Protein AF-A0A526TXB8-F1 (afdb_monomer_lite)

Secondary structure (DSSP, 8-state):
-HHHHHHHHHHHHHHHHS------PPPGGGEEEEEETTEEEEEE--TTT-HHHHHHHHHHHHTTTTTT----

Sequence (72 aa):
MQLKKLASFLVVLAGLVAVSVSAFAADPENTMIITLKDGDVTIALRPDLAPKHVEQIKKLVRQGAYDNVAFH

Foldseek 3Di:
DVVVVVVVVVVVVVVVVPPPPPDPDQDPLQWDWDQDPVGIDIDGHDCVVPVPVSVVVSVCVVVCVCPPDDDD

Radius of gyration: 23.15 Å; chains: 1; bounding box: 22×71×25 Å

Structure (mmCIF, N/CA/C/O backbone):
data_AF-A0A526TXB8-F1
#
_entry.id   AF-A0A526TXB8-F1
#
loop_
_atom_site.group_PDB
_atom_site.id
_atom_site.type_symbol
_atom_site.label_atom_id
_atom_site.label_alt_id
_atom_site.label_co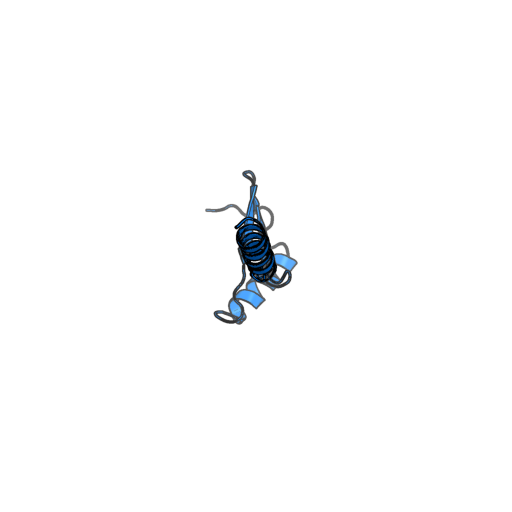mp_id
_atom_site.label_asym_id
_atom_site.label_entity_id
_atom_site.label_seq_id
_atom_site.pdbx_PDB_ins_code
_atom_site.Cartn_x
_atom_site.Cartn_y
_atom_site.Cartn_z
_atom_site.occupancy
_atom_site.B_iso_or_equiv
_atom_site.auth_seq_id
_atom_site.auth_comp_id
_atom_site.auth_asym_id
_atom_site.auth_atom_id
_atom_site.pdbx_PDB_model_num
ATOM 1 N N . MET A 1 1 ? -11.895 -60.547 7.483 1.00 58.03 1 MET A N 1
ATOM 2 C CA . MET A 1 1 ? -12.410 -59.288 6.881 1.00 58.03 1 MET A CA 1
ATOM 3 C C . MET A 1 1 ? -12.002 -58.004 7.615 1.00 58.03 1 MET A C 1
ATOM 5 O O . MET A 1 1 ? -12.036 -56.961 6.979 1.00 58.03 1 MET A O 1
ATOM 9 N N . GLN A 1 2 ? -11.590 -58.040 8.892 1.00 60.34 2 GLN A N 1
ATOM 10 C CA . GLN A 1 2 ? -11.273 -56.822 9.665 1.00 60.34 2 GLN A CA 1
ATOM 11 C C . GLN A 1 2 ? -9.896 -56.203 9.348 1.00 60.34 2 GLN A C 1
ATOM 13 O O . GLN A 1 2 ? -9.752 -54.986 9.370 1.00 60.34 2 GLN A O 1
ATOM 18 N N . LEU A 1 3 ? -8.904 -57.014 8.956 1.00 60.16 3 LEU A N 1
ATOM 19 C CA . LEU A 1 3 ? -7.547 -56.529 8.658 1.00 60.16 3 LEU A CA 1
ATOM 20 C C . LEU A 1 3 ? -7.479 -55.667 7.382 1.00 60.16 3 LEU A C 1
ATOM 22 O O . LEU A 1 3 ? -6.749 -54.685 7.332 1.00 60.16 3 LEU A O 1
ATOM 26 N N . LYS A 1 4 ? -8.310 -55.980 6.374 1.00 56.66 4 LYS A N 1
ATOM 27 C CA . LYS A 1 4 ? -8.434 -55.179 5.141 1.00 56.66 4 LYS A CA 1
ATOM 28 C C . LYS A 1 4 ? -9.103 -53.819 5.401 1.00 56.66 4 LYS A C 1
ATOM 30 O O . LYS A 1 4 ? -8.751 -52.842 4.752 1.00 56.66 4 LYS A O 1
ATOM 35 N N . LYS A 1 5 ? -10.023 -53.748 6.378 1.00 54.97 5 LYS A N 1
ATOM 36 C CA . LYS A 1 5 ? -10.663 -52.496 6.820 1.00 54.97 5 LYS A CA 1
ATOM 37 C C . LYS A 1 5 ? -9.689 -51.607 7.600 1.00 54.97 5 LYS A C 1
ATOM 39 O O . LYS A 1 5 ? -9.656 -50.412 7.338 1.00 54.97 5 LYS A O 1
ATOM 44 N N . LEU A 1 6 ? -8.854 -52.188 8.474 1.00 61.03 6 LEU A N 1
ATOM 45 C CA . LEU A 1 6 ? -7.781 -51.458 9.169 1.00 61.03 6 LEU A CA 1
ATOM 46 C C . LEU A 1 6 ? -6.722 -50.918 8.199 1.00 61.03 6 LEU A C 1
ATOM 48 O O . LEU A 1 6 ? -6.339 -49.758 8.303 1.00 61.03 6 LEU A O 1
ATOM 52 N N . ALA A 1 7 ? -6.287 -51.730 7.231 1.00 63.16 7 ALA A N 1
ATOM 53 C CA . ALA A 1 7 ? -5.329 -51.296 6.216 1.00 63.16 7 ALA A CA 1
ATOM 54 C C . ALA A 1 7 ? -5.893 -50.156 5.351 1.00 63.16 7 ALA A C 1
ATOM 56 O O . ALA A 1 7 ? -5.201 -49.176 5.098 1.00 63.16 7 ALA A O 1
ATOM 57 N N . SER A 1 8 ? -7.174 -50.233 4.970 1.00 61.47 8 SER A N 1
ATOM 58 C CA . SER A 1 8 ? -7.846 -49.148 4.247 1.00 61.47 8 SER A CA 1
ATOM 59 C C . SER A 1 8 ? -7.969 -47.866 5.082 1.00 61.47 8 SER A C 1
ATOM 61 O O . SER A 1 8 ? -7.877 -46.778 4.525 1.00 61.47 8 SER A O 1
ATOM 63 N N . PHE A 1 9 ? -8.133 -47.974 6.405 1.00 60.69 9 PHE A N 1
ATOM 64 C CA . PHE A 1 9 ? -8.142 -46.826 7.320 1.00 60.69 9 PHE A CA 1
ATOM 65 C C . PHE A 1 9 ? -6.763 -46.162 7.423 1.00 60.69 9 PHE A C 1
ATOM 67 O O . PHE A 1 9 ? -6.658 -44.938 7.437 1.00 60.69 9 PHE A O 1
ATOM 74 N N . LEU A 1 10 ? -5.701 -46.971 7.435 1.00 61.41 10 LEU A N 1
ATOM 75 C CA . LEU A 1 10 ? -4.319 -46.497 7.493 1.00 61.41 10 LEU A CA 1
ATOM 76 C C . LEU A 1 10 ? -3.906 -45.771 6.201 1.00 61.41 10 LEU A C 1
ATOM 78 O O . LEU A 1 10 ? -3.211 -44.762 6.257 1.00 61.41 10 LEU A O 1
ATOM 82 N N . VAL A 1 11 ? -4.387 -46.246 5.046 1.00 64.94 11 VAL A N 1
ATOM 83 C CA . VAL A 1 11 ? -4.155 -45.609 3.737 1.00 64.94 11 VAL A CA 1
ATOM 84 C C . VAL A 1 11 ? -4.879 -44.261 3.628 1.00 64.94 11 VAL A C 1
ATOM 86 O O . VAL A 1 11 ? -4.296 -43.298 3.137 1.00 64.94 11 VAL A O 1
ATOM 89 N N . VAL A 1 12 ? -6.113 -44.152 4.134 1.00 65.25 12 VAL A N 1
ATOM 90 C CA . VAL A 1 12 ? -6.862 -42.880 4.154 1.00 65.25 12 VAL A CA 1
ATOM 91 C C . VAL A 1 12 ? -6.221 -41.867 5.111 1.00 65.25 12 VAL A C 1
ATOM 93 O O . VAL A 1 12 ? -6.097 -40.694 4.764 1.00 65.25 12 VAL A O 1
ATOM 96 N N . LEU A 1 13 ? -5.749 -42.312 6.282 1.00 63.44 13 LEU A N 1
ATOM 97 C CA . LEU A 1 13 ? -5.069 -41.446 7.250 1.00 63.44 13 LEU A CA 1
ATOM 98 C C . LEU A 1 13 ? -3.712 -40.944 6.728 1.00 63.44 13 LEU A C 1
ATOM 100 O O . LEU A 1 13 ? -3.398 -39.767 6.879 1.00 63.44 13 LEU A O 1
ATOM 104 N N . ALA A 1 14 ? -2.935 -41.802 6.059 1.00 61.50 14 ALA A N 1
ATOM 105 C CA . ALA A 1 14 ? -1.681 -41.405 5.418 1.00 61.50 14 ALA A CA 1
ATOM 106 C C . ALA A 1 14 ? -1.904 -40.428 4.247 1.00 61.50 14 ALA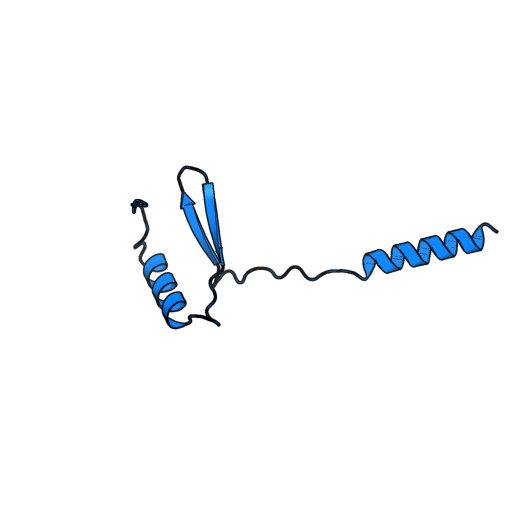 A C 1
ATOM 108 O O . ALA A 1 14 ? -1.122 -39.497 4.066 1.00 61.50 14 ALA A O 1
ATOM 109 N N . GLY A 1 15 ? -2.997 -40.595 3.491 1.00 61.69 15 GLY A N 1
ATOM 110 C CA . GLY A 1 15 ? -3.386 -39.670 2.425 1.00 61.69 15 GLY A CA 1
ATOM 111 C C . GLY A 1 15 ? -3.749 -38.269 2.930 1.00 61.69 15 GLY A C 1
ATOM 112 O O . GLY A 1 15 ? -3.435 -37.289 2.261 1.00 61.69 15 GLY A O 1
ATOM 113 N N . LEU A 1 16 ? -4.345 -38.152 4.123 1.00 60.09 16 LEU A N 1
ATOM 114 C CA . LEU A 1 16 ? -4.723 -36.859 4.711 1.00 60.09 16 LEU A CA 1
ATOM 115 C C . LEU A 1 16 ? -3.513 -36.047 5.213 1.00 60.09 16 LEU A C 1
ATOM 117 O O . LEU A 1 16 ? -3.544 -34.821 5.183 1.00 60.09 16 LEU A O 1
ATOM 121 N N . VAL A 1 17 ? -2.440 -36.719 5.644 1.00 61.00 17 VAL A N 1
ATOM 122 C CA . VAL A 1 17 ? -1.202 -36.070 6.125 1.00 61.00 17 VAL A CA 1
ATOM 123 C C . VAL A 1 17 ? -0.345 -35.535 4.969 1.00 61.00 17 VAL A C 1
ATOM 125 O O . VAL A 1 17 ? 0.389 -34.568 5.145 1.00 61.00 17 VAL A O 1
ATOM 128 N N . ALA A 1 18 ? -0.450 -36.122 3.773 1.00 60.97 18 ALA A N 1
ATOM 129 C CA . ALA A 1 18 ? 0.380 -35.758 2.623 1.00 60.97 18 ALA A CA 1
ATOM 130 C C . ALA A 1 18 ? -0.113 -34.524 1.838 1.00 60.97 18 ALA A C 1
ATOM 132 O O . ALA A 1 18 ? 0.616 -34.013 0.990 1.00 60.97 18 ALA A O 1
ATOM 133 N N . VAL A 1 19 ? -1.323 -34.019 2.107 1.00 60.41 19 VAL A N 1
ATOM 134 C CA . VAL A 1 19 ? -1.873 -32.821 1.446 1.00 60.41 19 VAL A CA 1
ATOM 135 C C . VAL A 1 19 ? -1.669 -31.596 2.338 1.00 60.41 19 VAL A C 1
ATOM 137 O O . VAL A 1 19 ? -2.611 -30.912 2.734 1.00 60.41 19 VAL A O 1
ATOM 140 N N . SER A 1 20 ? -0.415 -31.301 2.677 1.00 65.94 20 SER A N 1
ATOM 141 C CA . SER A 1 20 ? -0.058 -29.990 3.213 1.00 65.94 20 SER A CA 1
ATOM 142 C C . SER A 1 20 ? -0.093 -28.984 2.062 1.00 65.94 20 SER A C 1
ATOM 144 O O . SER A 1 20 ? 0.889 -28.806 1.340 1.00 65.94 20 SER A O 1
ATOM 146 N N . VAL A 1 21 ? -1.246 -28.354 1.846 1.00 65.06 21 VAL A N 1
ATOM 147 C CA . VAL A 1 21 ? -1.327 -27.181 0.974 1.00 65.06 21 VAL A CA 1
ATOM 148 C C . VAL A 1 21 ? -0.502 -26.088 1.644 1.00 65.06 21 VAL A C 1
ATOM 150 O O . VAL A 1 21 ? -0.889 -25.575 2.693 1.00 65.06 21 VAL A O 1
ATOM 153 N N . SER A 1 22 ? 0.664 -25.774 1.079 1.00 67.69 22 SER A N 1
ATOM 154 C CA . SER A 1 22 ? 1.492 -24.667 1.551 1.00 67.69 22 SER A CA 1
ATOM 155 C C . SER A 1 22 ? 0.668 -23.385 1.508 1.00 67.69 22 SER A C 1
ATOM 157 O O . SER A 1 22 ? 0.307 -22.906 0.433 1.00 67.69 22 SER A O 1
ATOM 159 N N . ALA A 1 23 ? 0.347 -22.838 2.678 1.00 66.50 23 ALA A N 1
ATOM 160 C CA . ALA A 1 23 ? -0.237 -21.513 2.766 1.00 66.50 23 ALA A CA 1
ATOM 161 C C . ALA A 1 23 ? 0.807 -20.509 2.258 1.00 66.50 23 ALA A C 1
ATOM 163 O O . ALA A 1 23 ? 1.905 -20.418 2.808 1.00 66.50 23 ALA A O 1
ATOM 164 N N . PHE A 1 24 ? 0.482 -19.774 1.195 1.00 66.12 24 PHE A N 1
ATOM 165 C CA . PHE A 1 24 ? 1.302 -18.651 0.754 1.00 66.12 24 PHE A CA 1
ATOM 166 C C . PHE A 1 24 ? 1.152 -17.528 1.780 1.00 66.12 24 PHE A C 1
ATOM 168 O O . PHE A 1 24 ? 0.172 -16.784 1.762 1.00 66.12 24 PHE A O 1
ATOM 175 N N . ALA A 1 25 ? 2.104 -17.437 2.708 1.00 69.62 25 ALA A N 1
ATOM 176 C CA . ALA A 1 25 ? 2.212 -16.282 3.584 1.00 69.62 25 ALA A CA 1
ATOM 177 C C . ALA A 1 25 ? 2.509 -15.044 2.727 1.00 69.62 25 ALA A C 1
ATOM 179 O O . ALA A 1 25 ? 3.377 -15.084 1.851 1.00 69.62 25 ALA A O 1
ATOM 180 N N . ALA A 1 26 ? 1.772 -13.959 2.960 1.00 77.19 26 ALA A N 1
ATOM 181 C CA . ALA A 1 26 ? 2.067 -12.690 2.315 1.00 77.19 26 ALA A CA 1
ATOM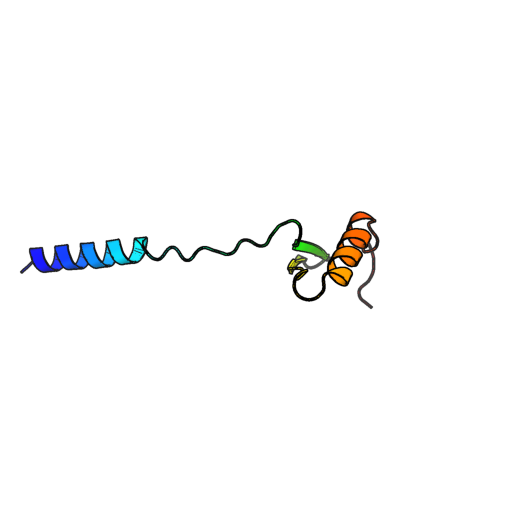 182 C C . ALA A 1 26 ? 3.441 -12.196 2.786 1.00 77.19 26 ALA A C 1
ATOM 184 O O . ALA A 1 26 ? 3.755 -12.262 3.975 1.00 77.19 26 ALA A O 1
ATOM 185 N N . ASP A 1 27 ? 4.260 -11.719 1.850 1.00 88.00 27 ASP A N 1
ATOM 186 C CA . ASP A 1 27 ? 5.541 -11.095 2.169 1.00 88.00 27 ASP A CA 1
ATOM 187 C C . ASP A 1 27 ? 5.284 -9.846 3.034 1.00 88.00 27 ASP A C 1
ATOM 189 O O . ASP A 1 27 ? 4.586 -8.932 2.570 1.00 88.00 27 ASP A O 1
ATOM 193 N N . PRO A 1 28 ? 5.818 -9.776 4.269 1.00 90.88 28 PRO A N 1
ATOM 194 C CA . PRO A 1 28 ? 5.618 -8.631 5.149 1.00 90.88 28 PRO A CA 1
ATOM 195 C C . PRO A 1 28 ? 6.057 -7.308 4.517 1.00 90.88 28 PRO A C 1
ATOM 197 O O . PRO A 1 28 ? 5.386 -6.297 4.695 1.00 90.88 28 PRO A O 1
ATOM 200 N N . GLU A 1 29 ? 7.120 -7.307 3.704 1.00 93.31 29 GLU A N 1
ATOM 201 C CA . GLU A 1 29 ? 7.583 -6.090 3.028 1.00 93.31 29 GLU A CA 1
ATOM 202 C C . GLU A 1 29 ? 6.612 -5.616 1.947 1.00 93.31 29 GLU A C 1
ATOM 204 O O . GLU A 1 29 ? 6.633 -4.446 1.565 1.00 93.31 29 GLU A O 1
ATOM 209 N N . ASN A 1 30 ? 5.773 -6.508 1.426 1.00 96.00 30 ASN A N 1
ATOM 210 C CA . ASN A 1 30 ? 4.732 -6.216 0.448 1.00 96.00 30 ASN A CA 1
ATOM 211 C C . ASN A 1 30 ? 3.332 -6.297 1.069 1.00 96.00 30 ASN A C 1
ATOM 213 O O . ASN A 1 30 ? 2.351 -6.479 0.352 1.00 96.00 30 ASN A O 1
ATOM 217 N N . THR A 1 31 ? 3.226 -6.124 2.386 1.00 96.25 31 THR A N 1
ATOM 218 C CA . THR A 1 31 ? 1.950 -6.077 3.100 1.00 96.25 31 THR A CA 1
ATOM 219 C C . THR A 1 31 ? 1.808 -4.727 3.793 1.00 96.25 31 THR A C 1
ATOM 221 O O . THR A 1 31 ? 2.664 -4.319 4.570 1.00 96.25 31 THR A O 1
ATOM 224 N N . MET A 1 32 ? 0.722 -4.017 3.499 1.00 95.81 32 MET A N 1
ATOM 225 C CA . MET A 1 32 ? 0.377 -2.745 4.132 1.00 95.81 32 MET A CA 1
ATOM 226 C C . MET A 1 32 ? -0.854 -2.941 5.010 1.00 95.81 32 MET A C 1
ATOM 228 O O . MET A 1 32 ? -1.815 -3.583 4.588 1.00 95.81 32 MET A O 1
ATOM 232 N N . ILE A 1 33 ? -0.839 -2.375 6.213 1.00 97.12 33 ILE A N 1
ATOM 233 C CA . ILE A 1 33 ? -1.986 -2.380 7.122 1.00 97.12 33 ILE A CA 1
ATOM 234 C C . ILE A 1 33 ? -2.471 -0.943 7.258 1.00 97.12 33 ILE A C 1
ATOM 236 O O . ILE A 1 33 ? -1.687 -0.056 7.589 1.00 97.12 33 ILE A O 1
ATOM 240 N N . ILE A 1 34 ? -3.753 -0.720 6.980 1.00 97.50 34 ILE A N 1
ATOM 241 C CA . ILE A 1 34 ? -4.428 0.545 7.258 1.00 97.50 34 ILE A CA 1
ATOM 242 C C . ILE A 1 34 ? -5.326 0.327 8.472 1.00 97.50 34 ILE A C 1
ATOM 244 O O . ILE A 1 34 ? -6.294 -0.426 8.385 1.00 97.50 34 ILE A O 1
ATOM 248 N N . THR A 1 35 ? -5.031 1.000 9.580 1.00 97.38 35 THR A N 1
ATOM 249 C CA . THR A 1 35 ? -5.883 0.963 10.773 1.00 97.38 35 THR A CA 1
ATOM 250 C C . THR A 1 35 ? -6.969 2.023 10.663 1.00 97.38 35 THR A C 1
ATOM 252 O O . THR A 1 35 ? -6.692 3.223 10.638 1.00 97.38 35 THR A O 1
ATOM 255 N N . LEU A 1 36 ? -8.220 1.575 10.586 1.00 96.25 36 LEU A N 1
ATOM 256 C CA . LEU A 1 36 ? -9.407 2.422 10.590 1.00 96.25 36 LEU A CA 1
ATOM 257 C C . LEU A 1 36 ? -10.107 2.326 11.947 1.00 96.25 36 LEU A C 1
ATOM 259 O O . LEU A 1 36 ? -9.879 1.402 12.725 1.00 96.25 36 LEU A O 1
ATOM 263 N N . LYS A 1 37 ? -11.035 3.250 12.209 1.00 95.12 37 LYS A N 1
ATOM 264 C CA . LYS A 1 37 ? -11.873 3.225 13.422 1.00 95.12 37 LYS A CA 1
ATOM 265 C C . LYS A 1 37 ? -12.659 1.913 13.590 1.00 95.12 37 LYS A C 1
ATOM 267 O O . LYS A 1 37 ? -12.919 1.501 14.713 1.00 95.12 37 LYS A O 1
ATOM 272 N N . ASP A 1 38 ? -13.024 1.283 12.472 1.00 95.56 38 ASP A N 1
ATOM 273 C CA . ASP A 1 38 ? -13.862 0.081 12.429 1.00 95.56 38 ASP A CA 1
ATOM 274 C C . ASP A 1 38 ? -13.030 -1.207 12.266 1.00 95.56 38 ASP A C 1
ATOM 276 O O . ASP A 1 38 ? -13.594 -2.297 12.178 1.00 9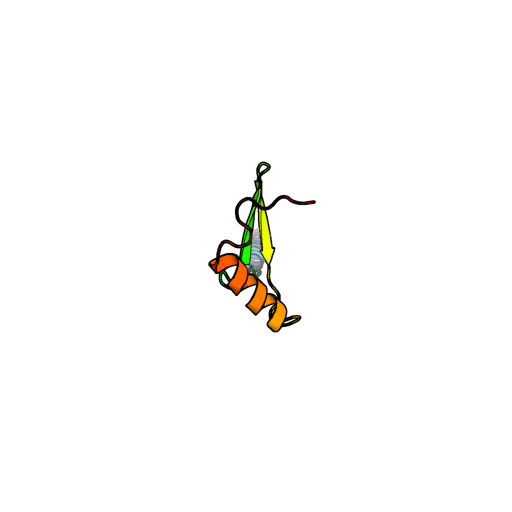5.56 38 ASP A O 1
ATOM 280 N N . GLY A 1 39 ? -11.694 -1.100 12.231 1.00 96.94 39 GLY A N 1
ATOM 281 C CA . GLY A 1 39 ? -10.779 -2.237 12.143 1.00 96.94 39 GLY A CA 1
ATOM 282 C C . GLY A 1 39 ? -9.642 -2.054 11.140 1.00 96.94 39 GLY A C 1
ATOM 283 O O . GLY A 1 39 ? -9.517 -1.025 10.473 1.00 96.94 39 GLY A O 1
ATOM 284 N N . ASP A 1 40 ? -8.811 -3.087 11.036 1.00 98.00 40 ASP A N 1
ATOM 285 C CA . ASP A 1 40 ? -7.651 -3.099 10.152 1.00 98.00 40 ASP A CA 1
ATOM 286 C C . ASP A 1 40 ? -8.010 -3.598 8.749 1.00 98.00 40 ASP A C 1
ATOM 288 O O . ASP A 1 40 ? -8.682 -4.616 8.570 1.00 98.00 40 ASP A O 1
ATOM 292 N N . VAL A 1 41 ? -7.489 -2.906 7.738 1.00 96.94 41 VAL A N 1
ATOM 293 C CA . VAL A 1 41 ? -7.521 -3.331 6.339 1.00 96.94 41 VAL A CA 1
ATOM 294 C C . VAL A 1 41 ? -6.120 -3.778 5.944 1.00 96.94 41 VAL A C 1
ATOM 296 O O . VAL A 1 41 ? -5.195 -2.970 5.853 1.00 96.94 41 VAL A O 1
ATOM 299 N N . THR A 1 42 ? -5.955 -5.076 5.697 1.00 96.50 42 THR A N 1
ATOM 300 C CA . THR A 1 42 ? -4.694 -5.653 5.216 1.00 96.50 42 THR A CA 1
ATOM 301 C C . THR A 1 42 ? -4.673 -5.683 3.690 1.00 96.50 42 THR A C 1
ATOM 303 O O . THR A 1 42 ? -5.553 -6.262 3.056 1.00 96.50 42 THR A O 1
ATOM 306 N N . ILE A 1 43 ? -3.651 -5.075 3.091 1.00 96.25 43 ILE A N 1
ATOM 307 C CA . ILE A 1 43 ? -3.497 -4.929 1.643 1.00 96.25 43 ILE A CA 1
ATOM 308 C C . ILE A 1 43 ? -2.212 -5.625 1.199 1.00 96.25 43 ILE A C 1
ATOM 310 O O . ILE A 1 43 ? -1.118 -5.278 1.645 1.00 96.25 43 ILE A O 1
ATOM 314 N N . ALA A 1 44 ? -2.344 -6.573 0.270 1.00 96.00 44 ALA A N 1
ATOM 315 C CA . ALA A 1 44 ? -1.215 -7.200 -0.408 1.00 96.00 44 ALA A CA 1
ATOM 316 C C . ALA A 1 44 ? -0.778 -6.353 -1.617 1.00 96.00 44 ALA A C 1
ATOM 318 O O . ALA A 1 44 ? -1.546 -6.132 -2.555 1.00 96.00 44 ALA A O 1
ATOM 319 N N . LEU A 1 45 ? 0.468 -5.888 -1.601 1.00 96.88 45 LEU A N 1
ATOM 320 C CA . LEU A 1 45 ? 1.089 -5.105 -2.665 1.00 96.88 45 LEU A CA 1
ATOM 321 C C . LEU A 1 45 ? 1.666 -6.036 -3.741 1.00 96.88 45 LEU A C 1
ATOM 323 O O . LEU A 1 45 ? 2.264 -7.066 -3.438 1.00 96.88 45 LEU A O 1
ATOM 327 N N . ARG A 1 46 ? 1.507 -5.662 -5.015 1.00 96.19 46 ARG A N 1
ATOM 328 C CA . ARG A 1 46 ? 1.921 -6.467 -6.180 1.00 96.19 46 ARG A CA 1
ATOM 329 C C . ARG A 1 46 ? 3.035 -5.780 -6.977 1.00 96.19 46 ARG A C 1
ATOM 331 O O . ARG A 1 46 ? 2.755 -5.161 -8.010 1.00 96.19 46 ARG A O 1
ATOM 338 N N . PRO A 1 47 ? 4.298 -5.832 -6.503 1.00 96.75 47 PRO A N 1
ATOM 339 C CA . PRO A 1 47 ? 5.424 -5.193 -7.191 1.00 96.75 47 PRO A CA 1
ATOM 340 C C . PRO A 1 47 ? 5.697 -5.806 -8.567 1.00 96.75 47 PRO A C 1
ATOM 342 O O . PRO A 1 47 ? 6.277 -5.151 -9.423 1.00 96.75 47 PRO A O 1
ATOM 345 N N . ASP A 1 48 ? 5.243 -7.034 -8.799 1.00 96.75 48 ASP A N 1
ATOM 346 C CA . ASP A 1 48 ? 5.311 -7.726 -10.082 1.00 96.75 48 ASP A CA 1
ATOM 347 C C . ASP A 1 48 ? 4.394 -7.111 -11.153 1.00 96.75 48 ASP A C 1
ATOM 349 O O . ASP A 1 48 ? 4.704 -7.187 -12.338 1.00 96.75 48 ASP A O 1
ATOM 353 N N . LEU A 1 49 ? 3.293 -6.467 -10.749 1.00 97.69 49 LEU A N 1
ATOM 354 C CA . LEU A 1 49 ? 2.367 -5.796 -11.666 1.00 97.69 49 LEU A CA 1
ATOM 355 C C . LEU A 1 49 ? 2.646 -4.294 -11.779 1.00 97.69 49 LEU A C 1
ATOM 357 O O . LEU A 1 49 ? 2.512 -3.714 -12.855 1.00 97.69 49 LEU A O 1
ATOM 361 N N . ALA A 1 50 ? 3.015 -3.647 -10.670 1.00 97.69 50 ALA A N 1
ATOM 362 C CA . ALA A 1 50 ? 3.167 -2.196 -10.606 1.00 97.69 50 ALA A CA 1
ATOM 363 C C . ALA A 1 50 ? 4.345 -1.772 -9.704 1.00 97.69 50 ALA A C 1
ATOM 365 O O . ALA A 1 50 ? 4.130 -1.132 -8.670 1.00 97.69 50 ALA A O 1
ATOM 366 N N . PRO A 1 51 ? 5.601 -2.061 -10.092 1.00 97.62 51 PRO A N 1
ATOM 367 C CA . PRO A 1 51 ? 6.768 -1.890 -9.219 1.00 97.62 51 PRO A CA 1
ATOM 368 C C . PRO A 1 51 ? 6.932 -0.448 -8.725 1.00 97.62 51 PRO A C 1
ATOM 370 O O . PRO A 1 51 ? 7.065 -0.209 -7.528 1.00 97.62 51 PRO A O 1
ATOM 373 N N . LYS A 1 52 ? 6.796 0.533 -9.627 1.00 98.50 52 LYS A N 1
ATOM 374 C CA . LYS A 1 52 ? 6.926 1.961 -9.290 1.00 98.50 52 LYS A CA 1
ATOM 375 C C . LYS A 1 52 ? 5.837 2.460 -8.336 1.00 98.50 52 LYS A C 1
ATOM 377 O O . LYS A 1 52 ? 6.099 3.311 -7.493 1.00 98.50 52 LYS A O 1
ATOM 382 N N . HIS A 1 53 ? 4.616 1.935 -8.459 1.00 98.38 53 HIS A N 1
ATOM 383 C CA . HIS A 1 53 ? 3.526 2.301 -7.553 1.00 98.38 53 HIS A CA 1
ATOM 384 C C . HIS A 1 53 ? 3.781 1.742 -6.158 1.00 98.38 53 HIS A C 1
ATOM 386 O O . HIS A 1 53 ? 3.628 2.459 -5.173 1.00 98.38 53 HIS A O 1
ATOM 392 N N . VAL A 1 54 ? 4.224 0.487 -6.078 1.00 98.25 54 VAL A N 1
ATOM 393 C CA . VAL A 1 54 ? 4.558 -0.154 -4.805 1.00 98.25 54 VAL A CA 1
ATOM 394 C C . VAL A 1 54 ? 5.703 0.579 -4.106 1.00 98.25 54 VAL A C 1
ATOM 396 O O . VAL A 1 54 ? 5.593 0.874 -2.919 1.00 98.25 54 VAL A O 1
ATOM 399 N N . GLU A 1 55 ? 6.762 0.950 -4.828 1.00 98.25 55 GLU A N 1
ATOM 400 C CA . GLU A 1 55 ? 7.860 1.756 -4.278 1.00 98.25 55 GLU A CA 1
ATOM 401 C C . GLU A 1 55 ? 7.376 3.098 -3.711 1.00 98.25 55 GLU A C 1
ATOM 403 O O . GLU A 1 55 ? 7.724 3.457 -2.582 1.00 98.25 55 GLU A O 1
ATOM 408 N N . GLN A 1 56 ? 6.535 3.820 -4.457 1.00 98.62 56 GLN A N 1
ATOM 409 C CA . GLN A 1 56 ? 6.001 5.110 -4.024 1.00 98.62 56 GLN A CA 1
ATOM 410 C C . GLN A 1 56 ? 5.079 4.977 -2.803 1.00 98.62 56 GLN A C 1
ATOM 412 O O . GLN A 1 56 ? 5.222 5.749 -1.857 1.00 98.62 56 GLN A O 1
ATOM 417 N N . ILE A 1 57 ? 4.178 3.988 -2.784 1.00 98.19 57 ILE A N 1
ATOM 418 C CA . ILE A 1 57 ? 3.309 3.706 -1.629 1.00 98.19 57 ILE A CA 1
ATOM 419 C C . ILE A 1 57 ? 4.165 3.422 -0.393 1.00 98.19 57 ILE A C 1
ATOM 421 O O . ILE A 1 57 ? 3.984 4.069 0.635 1.00 98.19 57 ILE A O 1
ATOM 425 N N . LYS A 1 58 ? 5.157 2.526 -0.497 1.00 97.56 58 LYS A N 1
ATOM 426 C CA . LYS A 1 58 ? 6.054 2.201 0.625 1.00 97.56 58 LYS A CA 1
ATOM 427 C C . LYS A 1 58 ? 6.790 3.432 1.147 1.00 97.56 58 LYS A C 1
ATOM 429 O O . LYS A 1 58 ? 6.959 3.579 2.355 1.00 97.56 58 LYS A O 1
ATOM 434 N N . LYS A 1 59 ? 7.239 4.317 0.253 1.00 98.38 59 LYS A N 1
ATOM 435 C CA . LYS A 1 59 ? 7.883 5.576 0.638 1.00 98.38 59 LYS A CA 1
ATOM 436 C C . LYS A 1 59 ? 6.925 6.472 1.427 1.00 98.38 59 LYS A C 1
ATOM 438 O O . LYS A 1 59 ? 7.298 6.929 2.500 1.00 98.38 59 LYS A O 1
ATOM 443 N N . LEU A 1 60 ? 5.712 6.692 0.921 1.00 98.31 60 LEU A N 1
ATOM 444 C CA . LEU A 1 60 ? 4.704 7.544 1.561 1.00 98.31 60 LEU A CA 1
ATOM 445 C C . LEU A 1 60 ? 4.268 7.000 2.927 1.00 98.31 60 LEU A C 1
ATOM 447 O O . LEU A 1 60 ? 4.184 7.760 3.889 1.00 98.31 60 LEU A O 1
ATOM 451 N N . VAL A 1 61 ? 4.072 5.684 3.035 1.00 97.38 61 VAL A N 1
ATOM 452 C CA . VAL A 1 61 ? 3.745 5.013 4.303 1.00 97.38 61 VAL A CA 1
ATOM 453 C C . VAL A 1 61 ? 4.853 5.221 5.334 1.00 97.38 61 VAL A C 1
ATOM 455 O O . VAL A 1 6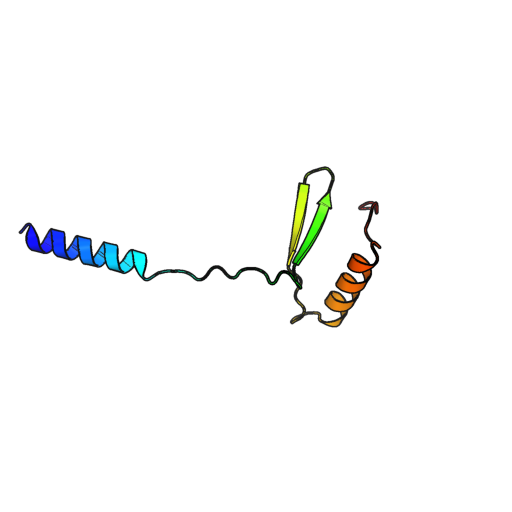1 ? 4.577 5.649 6.447 1.00 97.38 61 VAL A O 1
ATOM 458 N N . ARG A 1 62 ? 6.125 5.010 4.965 1.00 96.69 62 ARG A N 1
ATOM 459 C CA . ARG A 1 62 ? 7.267 5.238 5.875 1.00 96.69 62 ARG A CA 1
ATOM 460 C C . ARG A 1 62 ? 7.429 6.700 6.296 1.00 96.69 62 ARG A C 1
ATOM 462 O O . ARG A 1 62 ? 8.072 6.973 7.303 1.00 96.69 62 ARG A O 1
ATOM 469 N N . GLN A 1 63 ? 6.880 7.628 5.518 1.00 98.19 63 GLN A N 1
ATOM 470 C CA . GLN A 1 63 ? 6.855 9.056 5.828 1.00 98.19 63 GLN A CA 1
ATOM 471 C C . GLN A 1 63 ? 5.647 9.466 6.687 1.00 98.19 63 GLN A C 1
ATOM 473 O O . GLN A 1 63 ? 5.558 10.637 7.044 1.00 98.19 63 GLN A O 1
ATOM 478 N N . GLY A 1 64 ? 4.723 8.548 6.998 1.00 97.62 64 GLY A N 1
ATOM 479 C CA . GLY A 1 64 ? 3.487 8.853 7.730 1.00 97.62 64 GLY A CA 1
ATOM 480 C C . GLY A 1 64 ? 2.475 9.662 6.913 1.00 97.62 64 GLY A C 1
ATOM 481 O O . GLY A 1 64 ? 1.590 10.303 7.468 1.00 97.62 64 GLY A O 1
ATOM 482 N N . ALA A 1 65 ? 2.584 9.670 5.578 1.00 98.00 65 ALA A N 1
ATOM 483 C CA . ALA A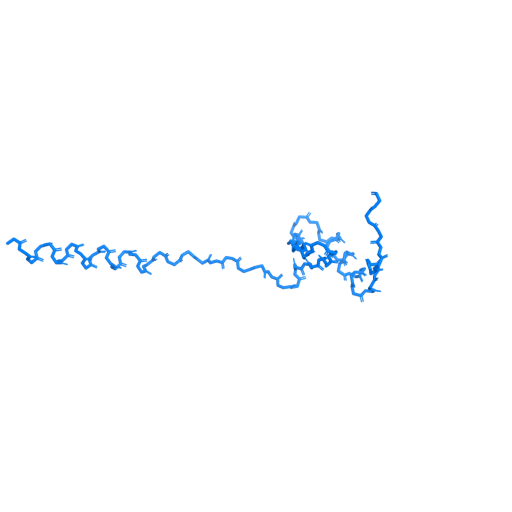 1 65 ? 1.773 10.545 4.724 1.00 98.00 65 ALA A CA 1
ATOM 484 C C . ALA A 1 65 ? 0.265 10.223 4.738 1.00 98.00 65 ALA A C 1
ATOM 486 O O . ALA A 1 65 ? -0.532 11.044 4.290 1.00 98.00 65 ALA A O 1
ATOM 487 N N . TYR A 1 66 ? -0.119 9.037 5.218 1.00 97.25 66 TYR A N 1
ATOM 488 C CA . TYR A 1 66 ? -1.512 8.594 5.331 1.00 97.25 66 TYR A CA 1
ATOM 489 C C . TYR A 1 66 ? -2.058 8.673 6.764 1.00 97.25 66 TYR A C 1
ATOM 491 O O . TYR A 1 66 ? -3.231 8.369 6.987 1.00 97.25 66 TYR A O 1
ATOM 499 N N . ASP A 1 67 ? -1.248 9.111 7.728 1.00 97.56 67 ASP A N 1
ATOM 500 C CA . ASP A 1 67 ? -1.665 9.195 9.122 1.00 97.56 67 ASP A CA 1
ATOM 501 C C . ASP A 1 67 ? -2.701 10.312 9.293 1.00 97.56 67 ASP A C 1
ATOM 503 O O . ASP A 1 67 ? -2.476 11.461 8.915 1.00 97.56 67 ASP A O 1
ATOM 507 N N . ASN A 1 68 ? -3.842 9.980 9.903 1.00 95.88 68 ASN A N 1
ATOM 508 C CA . ASN A 1 68 ? -4.963 10.901 10.144 1.00 95.88 68 ASN A CA 1
ATOM 509 C C . ASN A 1 68 ? -5.580 11.522 8.872 1.00 95.88 68 ASN A C 1
ATOM 511 O O . ASN A 1 68 ? -6.261 12.545 8.953 1.00 95.88 68 ASN A O 1
ATOM 515 N N . VAL A 1 69 ? -5.376 10.909 7.702 1.00 95.38 69 VAL A N 1
ATOM 516 C CA . VAL A 1 69 ? -6.016 11.336 6.451 1.00 95.38 69 VAL A CA 1
ATOM 517 C C . VAL A 1 69 ? -7.415 10.725 6.349 1.00 95.38 69 VAL A C 1
ATOM 519 O O . VAL A 1 69 ? -7.608 9.533 6.588 1.00 95.38 69 VAL A O 1
ATOM 522 N N . ALA A 1 70 ? -8.409 11.542 5.994 1.00 94.12 70 ALA A N 1
ATOM 523 C CA . ALA A 1 70 ? -9.777 11.077 5.801 1.00 94.12 70 ALA A CA 1
ATOM 524 C C . ALA A 1 70 ? -9.950 10.368 4.448 1.00 94.12 70 ALA A C 1
ATOM 526 O O . ALA A 1 70 ? -9.349 10.743 3.442 1.00 94.12 70 ALA A O 1
ATOM 527 N N . PHE A 1 71 ? -10.835 9.373 4.418 1.00 92.94 71 PHE A N 1
ATOM 528 C CA . PHE A 1 71 ? -11.368 8.830 3.171 1.00 92.94 71 PHE A CA 1
ATOM 529 C C . PHE A 1 71 ? -12.491 9.761 2.691 1.00 92.94 71 PHE A C 1
ATOM 531 O O . PHE A 1 71 ? -13.534 9.837 3.344 1.00 92.94 71 PHE A O 1
ATOM 538 N N . HIS A 1 72 ? -12.230 10.512 1.616 1.00 92.88 72 HIS A N 1
ATOM 539 C CA . HIS A 1 72 ? -13.141 11.494 1.009 1.00 92.88 72 HIS A CA 1
ATOM 540 C C . HIS A 1 72 ? -13.986 10.904 -0.121 1.00 92.88 72 HIS A C 1
ATOM 542 O O . HIS A 1 72 ? -13.491 9.979 -0.804 1.00 92.88 72 HIS A O 1
#

pLDDT: mean 84.35, std 16.42, range [54.97, 98.62]